Protein AF-A0A7C8NHN0-F1 (afdb_monomer_lite)

Foldseek 3Di:
DFDADPVRAGEQEDDPVCLVVVHDDPVSVVVQVVSCVVPVDHHYHPNDDVVVVVVCCVPVVVVLVVLLPDPPFDADPDSVQSRTDDDPPDDPPPDDDDDDDDDPDPPDDDDDDPDDPPPPDDD

Radius of gyration: 20.29 Å; chains: 1; bounding box: 29×31×59 Å

Organism: Orbilia oligospora (NCBI:txid2813651)

Structure (mmCIF, N/CA/C/O backbone):
data_AF-A0A7C8NHN0-F1
#
_entry.id   AF-A0A7C8NHN0-F1
#
loop_
_atom_site.group_PDB
_atom_site.id
_atom_site.type_symbol
_atom_site.label_atom_id
_atom_site.label_alt_id
_atom_site.label_comp_id
_atom_site.label_asym_id
_atom_site.label_entity_id
_atom_site.label_seq_id
_atom_site.pdbx_PDB_ins_code
_atom_site.Cartn_x
_atom_site.Cartn_y
_atom_site.Cartn_z
_atom_site.occupancy
_atom_site.B_iso_or_equiv
_atom_site.auth_seq_id
_atom_site.auth_comp_id
_atom_site.auth_asym_id
_atom_site.auth_atom_id
_atom_site.pdbx_PDB_model_num
ATOM 1 N N . MET A 1 1 ? -1.780 9.183 21.168 1.00 47.66 1 MET A N 1
ATOM 2 C CA . MET A 1 1 ? -1.411 10.220 20.185 1.00 47.66 1 MET A CA 1
ATOM 3 C C . MET A 1 1 ? -1.102 9.451 18.920 1.00 47.66 1 MET A C 1
ATOM 5 O O . MET A 1 1 ? -0.170 8.661 18.953 1.00 47.66 1 MET A O 1
ATOM 9 N N . GLU A 1 2 ? -1.970 9.536 17.913 1.00 54.25 2 GLU A N 1
ATOM 10 C CA . GLU A 1 2 ? -1.808 8.772 16.666 1.00 54.25 2 GLU A CA 1
ATOM 11 C C . GLU A 1 2 ? -0.578 9.282 15.898 1.00 54.25 2 GLU A C 1
ATOM 13 O O . GLU A 1 2 ? -0.346 10.497 15.894 1.00 54.25 2 GLU A O 1
ATOM 18 N N . PRO A 1 3 ? 0.229 8.402 15.280 1.00 54.38 3 PRO A N 1
ATOM 19 C CA . PRO A 1 3 ? 1.406 8.824 14.535 1.00 54.38 3 PRO A CA 1
ATOM 20 C C . PRO A 1 3 ? 0.986 9.591 13.272 1.00 54.38 3 PRO A C 1
ATOM 22 O O . PRO A 1 3 ? 0.230 9.097 12.439 1.00 54.38 3 PRO A O 1
ATOM 25 N N . THR A 1 4 ? 1.473 10.821 13.126 1.00 53.97 4 THR A N 1
ATOM 26 C CA . THR A 1 4 ? 1.335 11.628 11.907 1.00 53.97 4 THR A CA 1
ATOM 27 C C . THR A 1 4 ? 2.622 11.527 11.100 1.00 53.97 4 THR A C 1
ATOM 29 O O . THR A 1 4 ? 3.701 11.697 11.668 1.00 53.97 4 THR A O 1
ATOM 32 N N . LEU A 1 5 ? 2.529 11.300 9.784 1.00 55.75 5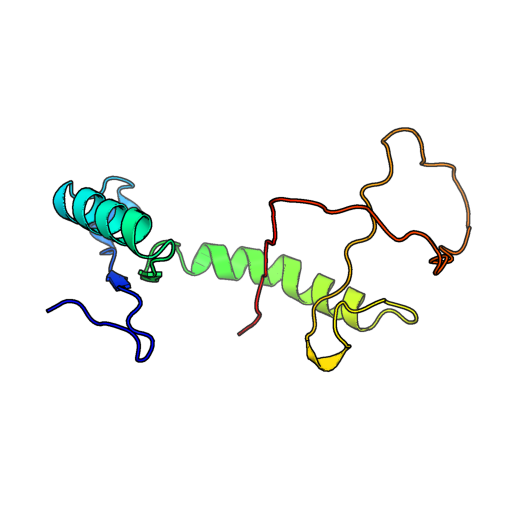 LEU A N 1
ATOM 33 C CA . LEU A 1 5 ? 3.678 11.513 8.894 1.00 55.75 5 LEU A CA 1
ATOM 34 C C . LEU A 1 5 ? 4.138 12.978 9.004 1.00 55.75 5 LEU A C 1
ATOM 36 O O . LEU A 1 5 ? 3.338 13.845 9.363 1.00 55.75 5 LEU A O 1
ATOM 40 N N . GLU A 1 6 ? 5.390 13.281 8.643 1.00 57.81 6 GLU A N 1
ATOM 41 C CA . GLU A 1 6 ? 5.937 14.657 8.645 1.00 57.81 6 GLU A CA 1
ATOM 42 C C . GLU A 1 6 ? 5.080 15.661 7.835 1.00 57.81 6 GLU A C 1
ATOM 44 O O . GLU A 1 6 ? 5.189 16.871 8.004 1.00 57.81 6 GLU A O 1
ATOM 49 N N . THR A 1 7 ? 4.169 15.152 6.999 1.00 62.28 7 THR A N 1
ATOM 50 C CA . THR A 1 7 ? 3.197 15.879 6.174 1.00 62.28 7 THR A CA 1
ATOM 51 C C . THR A 1 7 ? 1.864 16.205 6.868 1.00 62.28 7 THR A C 1
ATOM 53 O O . THR A 1 7 ? 0.994 16.812 6.246 1.00 62.28 7 THR A O 1
ATOM 56 N N . GLY A 1 8 ? 1.658 15.807 8.130 1.00 80.62 8 GLY A N 1
ATOM 57 C CA . GLY A 1 8 ? 0.407 16.041 8.868 1.00 80.62 8 GLY A CA 1
ATOM 58 C C . GLY A 1 8 ? -0.773 15.159 8.434 1.00 80.62 8 GLY A C 1
ATOM 59 O O . GLY A 1 8 ? -1.900 15.378 8.878 1.00 80.62 8 GLY A O 1
ATOM 60 N N . ILE A 1 9 ? -0.536 14.156 7.581 1.00 87.69 9 ILE A N 1
ATOM 61 C CA . ILE A 1 9 ? -1.559 13.187 7.169 1.00 87.69 9 ILE A CA 1
ATOM 62 C C . ILE A 1 9 ? -1.738 12.145 8.287 1.00 87.69 9 ILE A C 1
ATOM 64 O O . ILE A 1 9 ? -0.745 11.554 8.727 1.00 87.69 9 ILE A O 1
ATOM 68 N N . PRO A 1 10 ? -2.976 11.898 8.754 1.00 90.75 10 PRO A N 1
ATOM 69 C CA . PRO A 1 10 ? -3.229 10.945 9.826 1.00 90.75 10 PRO A CA 1
ATOM 70 C C . PRO A 1 10 ? -3.086 9.501 9.334 1.00 90.75 10 PRO A C 1
ATOM 72 O O . PRO A 1 10 ? -3.591 9.138 8.264 1.00 90.75 10 PRO A O 1
ATOM 75 N N . ILE A 1 11 ? -2.423 8.682 10.152 1.00 93.38 11 ILE A N 1
ATOM 76 C CA . ILE A 1 11 ? -2.261 7.243 9.947 1.00 93.38 11 ILE A CA 1
ATOM 77 C C . ILE A 1 11 ? -3.188 6.503 10.912 1.00 93.38 11 ILE A C 1
ATOM 79 O O . ILE A 1 11 ? -3.212 6.800 12.104 1.00 93.38 11 ILE A O 1
ATOM 83 N N . PHE A 1 12 ? -3.929 5.523 10.402 1.00 93.94 12 PHE A N 1
ATOM 84 C CA . PHE A 1 12 ? -4.755 4.615 11.194 1.00 93.94 12 PHE A CA 1
ATOM 85 C C . PHE A 1 12 ? -4.221 3.195 11.049 1.00 93.94 12 PHE A C 1
ATOM 87 O O . PHE A 1 12 ? -4.254 2.631 9.955 1.00 93.94 12 PHE A O 1
ATOM 94 N N . SER A 1 13 ? -3.753 2.613 12.152 1.00 94.81 13 SER A N 1
ATOM 95 C CA . SER A 1 13 ? -3.224 1.249 12.160 1.00 94.81 13 SER A CA 1
ATOM 96 C C . SER A 1 13 ? -4.329 0.219 12.371 1.00 94.81 13 SER A C 1
ATOM 98 O O . SER A 1 13 ? -5.072 0.257 13.358 1.00 94.81 13 SER A O 1
ATOM 100 N N . ILE A 1 14 ? -4.457 -0.718 11.434 1.00 95.50 14 ILE A N 1
ATOM 101 C CA . ILE A 1 14 ? -5.414 -1.818 11.515 1.00 95.50 14 ILE A CA 1
ATOM 102 C C . ILE A 1 14 ? -4.714 -3.023 12.145 1.00 95.50 14 ILE A C 1
ATOM 104 O O . ILE A 1 14 ? -3.799 -3.612 11.576 1.00 95.50 14 ILE A O 1
ATOM 108 N N . SER A 1 15 ? -5.174 -3.450 13.322 1.00 95.00 15 SER A N 1
ATOM 109 C CA . SER A 1 15 ? -4.620 -4.665 13.929 1.00 95.00 15 SER A CA 1
ATOM 110 C C . SER A 1 15 ? -4.942 -5.912 13.099 1.00 95.00 15 SER A C 1
ATOM 112 O O . SER A 1 15 ? -6.023 -6.027 12.514 1.00 95.00 15 SER A O 1
ATOM 114 N N . GLU A 1 16 ? -4.045 -6.899 13.139 1.00 95.69 16 GLU A N 1
ATOM 115 C CA . GLU A 1 16 ? -4.217 -8.211 12.497 1.00 95.69 16 GLU A CA 1
ATOM 116 C C . GLU A 1 16 ? -5.568 -8.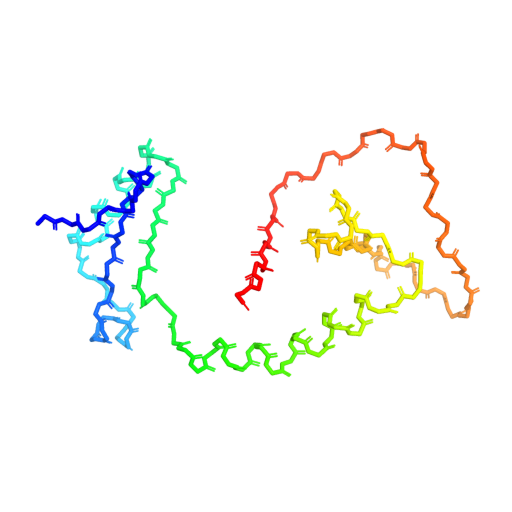865 12.805 1.00 95.69 16 GLU A C 1
ATOM 118 O O . GLU A 1 16 ? -6.200 -9.457 11.929 1.00 95.69 16 GLU A O 1
ATOM 123 N N . LYS A 1 17 ? -6.041 -8.719 14.049 1.00 95.81 17 LYS A N 1
ATOM 124 C CA . LYS A 1 17 ? -7.339 -9.235 14.490 1.00 95.81 17 LYS A CA 1
ATOM 125 C C . LYS A 1 17 ? -8.478 -8.686 13.628 1.00 95.81 17 LYS A C 1
ATOM 127 O O . LYS A 1 17 ? -9.340 -9.451 13.208 1.00 95.81 17 LYS A O 1
ATOM 132 N N . TYR A 1 18 ? -8.493 -7.376 13.385 1.00 95.31 18 TYR A N 1
ATOM 133 C CA . TYR A 1 18 ? -9.554 -6.720 12.616 1.00 95.31 18 TYR A CA 1
ATOM 134 C C . TYR A 1 18 ? -9.375 -6.922 11.113 1.00 95.31 18 TYR A C 1
ATOM 136 O O . TYR A 1 18 ? -10.361 -7.170 10.423 1.00 95.31 18 TYR A O 1
ATOM 144 N N . ARG A 1 19 ? -8.128 -6.913 10.621 1.00 95.19 19 ARG A N 1
ATOM 145 C CA . ARG A 1 19 ? -7.803 -7.206 9.216 1.00 95.19 19 ARG A CA 1
ATOM 146 C C . ARG A 1 19 ? -8.317 -8.582 8.795 1.00 95.19 19 ARG A C 1
ATOM 148 O O . ARG A 1 19 ? -9.039 -8.688 7.811 1.00 95.19 19 ARG A O 1
ATOM 155 N N . LYS A 1 20 ? -8.002 -9.623 9.575 1.00 95.00 20 LYS A N 1
ATOM 156 C CA . LYS A 1 20 ? -8.421 -11.007 9.288 1.00 95.00 20 LYS A CA 1
ATOM 157 C C . LYS A 1 20 ? -9.920 -11.229 9.471 1.00 95.00 20 LYS A C 1
ATOM 159 O O . LYS A 1 20 ? -10.503 -12.033 8.755 1.00 95.00 20 LYS A O 1
ATOM 164 N N . ALA A 1 21 ? -10.542 -10.534 10.423 1.00 94.88 21 ALA A N 1
ATOM 165 C CA . ALA A 1 21 ? -11.979 -10.643 10.658 1.00 94.88 21 ALA A CA 1
ATOM 166 C C . ALA A 1 21 ? -12.824 -9.886 9.618 1.00 94.88 21 ALA A C 1
ATOM 168 O O . ALA A 1 21 ? -14.001 -10.199 9.465 1.00 94.88 21 ALA A O 1
ATOM 169 N N . GLY A 1 22 ? -12.265 -8.864 8.955 1.00 92.50 22 GLY A N 1
ATOM 170 C CA . GLY A 1 22 ? -13.011 -7.967 8.063 1.00 92.50 22 GLY A CA 1
ATOM 171 C C . GLY A 1 22 ? -14.041 -7.085 8.784 1.00 92.50 22 GLY A C 1
ATOM 172 O O . GLY A 1 22 ? -14.898 -6.482 8.143 1.00 92.50 22 GLY A O 1
ATOM 173 N N . ILE A 1 23 ? -13.982 -7.019 10.118 1.00 94.00 23 ILE A N 1
ATOM 174 C CA . ILE A 1 23 ? -14.886 -6.236 10.966 1.00 94.00 23 ILE A CA 1
ATOM 175 C C . ILE A 1 23 ? -14.038 -5.261 11.774 1.00 94.00 23 ILE A C 1
ATOM 177 O O . ILE A 1 23 ? -13.148 -5.671 12.522 1.00 94.00 23 ILE A O 1
ATOM 181 N N . TYR A 1 24 ? -14.338 -3.971 11.642 1.00 94.75 24 TYR A N 1
ATOM 182 C CA . TYR A 1 24 ? -13.539 -2.893 12.217 1.00 94.75 24 TYR A CA 1
ATOM 183 C C . TYR A 1 24 ? -14.260 -2.210 13.387 1.00 94.75 24 TYR A C 1
ATOM 185 O O . TYR A 1 24 ? -15.486 -2.066 13.349 1.00 94.75 24 TYR A O 1
ATOM 193 N N . PRO A 1 25 ? -13.529 -1.750 14.421 1.00 95.25 25 PRO A N 1
ATOM 194 C CA . PRO A 1 25 ? -14.112 -0.979 15.512 1.00 95.25 25 PRO A CA 1
ATOM 195 C C . PRO A 1 25 ? -14.776 0.303 15.011 1.00 95.25 25 PRO A C 1
ATOM 197 O O . PRO A 1 25 ? -14.219 1.019 14.178 1.00 95.25 25 PRO A O 1
ATOM 200 N N . GLN A 1 26 ? -15.930 0.637 15.587 1.00 96.69 26 GLN A N 1
ATOM 201 C CA . GLN A 1 26 ? -16.673 1.844 15.226 1.00 96.69 26 GLN A CA 1
ATOM 202 C C . GLN A 1 26 ? -15.856 3.125 15.450 1.00 96.69 26 GLN A C 1
ATOM 204 O O . GLN A 1 26 ? -15.952 4.052 14.655 1.00 96.69 26 GLN A O 1
ATOM 209 N N . GLU A 1 27 ? -15.025 3.167 16.494 1.00 94.62 27 GLU A N 1
ATOM 210 C CA . GLU A 1 27 ? -14.149 4.306 16.788 1.00 94.62 27 GLU A CA 1
ATOM 211 C C . GLU A 1 27 ? -13.121 4.551 15.673 1.00 94.62 27 GLU A C 1
ATOM 213 O O . GLU A 1 27 ? -12.963 5.683 15.212 1.00 94.62 27 GLU A O 1
ATOM 218 N N . LEU A 1 28 ? -12.484 3.485 15.176 1.00 94.44 28 LEU A N 1
ATOM 219 C CA . LEU A 1 28 ? -11.517 3.558 14.079 1.00 94.44 28 LEU A CA 1
ATOM 220 C C . LEU A 1 28 ? -12.190 4.038 12.787 1.00 94.44 28 LEU A C 1
ATOM 222 O O . LEU A 1 28 ? -11.663 4.916 12.102 1.00 94.44 28 LEU A O 1
ATOM 226 N N . LEU A 1 29 ? -13.385 3.524 12.478 1.00 95.88 29 LEU A N 1
ATOM 227 C CA . LEU A 1 29 ? -14.168 3.955 11.314 1.00 95.88 29 LEU A CA 1
ATOM 228 C C . LEU A 1 29 ? -14.602 5.422 11.427 1.00 95.88 29 LEU A C 1
ATOM 230 O O . LEU A 1 29 ? -14.396 6.204 10.503 1.00 95.88 29 LEU A O 1
ATOM 234 N N . ALA A 1 30 ? -15.163 5.825 12.566 1.00 96.94 30 ALA A N 1
ATOM 235 C CA . ALA A 1 30 ? -15.628 7.193 12.773 1.00 96.94 30 ALA A CA 1
ATOM 236 C C . ALA A 1 30 ? -14.472 8.203 12.698 1.00 96.94 30 ALA A C 1
ATOM 238 O O . ALA A 1 30 ? -14.603 9.250 12.059 1.00 96.94 30 ALA A O 1
ATOM 239 N N . SER A 1 31 ? -13.328 7.882 13.311 1.00 95.00 31 SER A N 1
ATOM 240 C CA . SER A 1 31 ? -12.154 8.755 13.299 1.00 95.00 31 SER A CA 1
ATOM 241 C C . SER A 1 31 ? -11.522 8.853 11.908 1.00 95.00 31 SER A C 1
ATOM 243 O O . SER A 1 31 ? -11.237 9.962 11.449 1.00 95.00 31 SER A O 1
ATOM 245 N N . SER A 1 32 ? -11.365 7.729 11.202 1.00 95.31 32 SER A N 1
ATOM 246 C CA . SER A 1 32 ? -10.800 7.713 9.844 1.00 95.31 32 SER A CA 1
ATOM 247 C C . SER A 1 32 ? -11.676 8.460 8.842 1.00 95.31 32 SER A C 1
ATOM 249 O O . SER A 1 32 ? -11.161 9.292 8.097 1.00 95.31 32 SER A O 1
ATOM 251 N N . ILE A 1 33 ? -12.998 8.271 8.882 1.00 96.38 33 ILE A N 1
ATOM 252 C CA . ILE A 1 33 ? -13.942 8.999 8.018 1.00 96.38 33 ILE A CA 1
ATOM 253 C C . ILE A 1 33 ? -13.932 10.497 8.330 1.00 96.38 33 ILE A C 1
ATOM 255 O O . ILE A 1 33 ? -13.915 11.312 7.408 1.00 96.38 33 ILE A O 1
ATOM 259 N N . LYS A 1 34 ? -13.906 10.881 9.614 1.00 95.69 34 LYS A N 1
ATOM 260 C CA . LYS A 1 34 ? -13.822 12.292 10.017 1.00 95.69 34 LYS A CA 1
ATOM 261 C C . LYS A 1 34 ? -12.584 12.964 9.425 1.00 95.69 34 LYS A C 1
ATOM 263 O O . LYS A 1 34 ? -12.687 14.071 8.901 1.00 95.69 34 LYS A O 1
ATOM 268 N N . HIS A 1 35 ? -11.431 12.306 9.514 1.00 94.44 35 HIS A N 1
ATOM 269 C CA . HIS A 1 35 ? -10.197 12.843 8.954 1.00 94.44 35 HIS A CA 1
ATOM 270 C C . HIS A 1 35 ? -10.243 12.864 7.431 1.00 94.44 35 HIS A C 1
ATOM 272 O O . HIS A 1 35 ? -9.974 13.909 6.854 1.00 94.44 35 HIS A O 1
ATOM 278 N N . LEU A 1 36 ? -10.695 11.784 6.791 1.00 94.94 36 LEU A N 1
ATOM 279 C CA . LEU A 1 36 ? -10.847 11.719 5.338 1.00 94.94 36 LEU A CA 1
ATOM 280 C C . LEU A 1 36 ? -11.742 12.842 4.799 1.00 94.94 36 LEU A C 1
ATOM 282 O O . LEU A 1 36 ? -11.413 13.451 3.788 1.00 94.94 36 LEU A O 1
ATOM 286 N N . HIS A 1 37 ? -12.834 13.164 5.493 1.00 95.00 37 HIS A N 1
ATOM 287 C CA . HIS A 1 37 ? -13.711 14.274 5.125 1.00 95.00 37 HIS A CA 1
ATOM 288 C C . HIS A 1 37 ? -13.022 15.645 5.243 1.00 95.00 37 HIS A C 1
ATOM 290 O O . HIS A 1 37 ? -13.311 16.545 4.460 1.00 95.00 37 HIS A O 1
ATOM 296 N N . ALA A 1 38 ? -12.132 15.827 6.221 1.00 91.31 38 ALA A N 1
ATOM 297 C CA . ALA A 1 38 ? -11.464 17.103 6.469 1.00 91.31 38 ALA A CA 1
ATOM 298 C C . ALA A 1 38 ? -10.224 17.323 5.584 1.00 91.31 38 ALA A C 1
ATOM 300 O O . ALA A 1 38 ? -10.022 18.429 5.088 1.00 91.31 38 ALA A O 1
ATOM 301 N N . SER A 1 39 ? -9.391 16.295 5.404 1.00 87.81 39 SER A N 1
ATOM 302 C CA . SER A 1 39 ? -8.113 16.380 4.681 1.00 87.81 39 SER A CA 1
ATOM 303 C C . SER A 1 39 ? -8.185 15.865 3.245 1.00 87.81 39 SER A C 1
ATOM 305 O O . SER A 1 39 ? -7.263 16.102 2.469 1.00 87.81 39 SER A O 1
ATOM 307 N N . GLY A 1 40 ? -9.230 15.113 2.887 1.00 92.00 40 GLY A N 1
ATOM 308 C CA . GLY A 1 40 ? -9.332 14.414 1.604 1.00 92.00 40 GLY A CA 1
ATOM 309 C C . GLY A 1 40 ? -8.416 13.191 1.476 1.00 92.00 40 GLY A C 1
ATOM 310 O O . GLY A 1 40 ? -8.510 12.469 0.487 1.00 92.00 40 GLY A O 1
ATOM 311 N N . VAL A 1 41 ? -7.550 12.928 2.463 1.00 93.50 41 VAL A N 1
ATOM 312 C CA . VAL A 1 41 ? -6.591 11.816 2.446 1.00 93.50 41 VAL A CA 1
ATOM 313 C C . VAL A 1 41 ? -6.268 11.317 3.852 1.00 93.50 41 VAL A C 1
ATOM 315 O O . VAL A 1 41 ? -6.082 12.098 4.786 1.00 93.50 41 VAL A O 1
ATOM 318 N N . ILE A 1 42 ? -6.171 9.998 3.986 1.00 94.56 42 ILE A N 1
ATOM 319 C CA . ILE A 1 42 ? -5.710 9.298 5.188 1.00 94.56 42 ILE A CA 1
ATOM 320 C C . ILE A 1 42 ? -4.782 8.156 4.774 1.00 94.56 42 ILE A C 1
ATOM 322 O O . ILE A 1 42 ? -4.838 7.699 3.630 1.00 94.56 42 ILE A O 1
ATOM 326 N N . VAL A 1 43 ? -3.979 7.658 5.711 1.00 94.06 43 VAL A N 1
ATOM 327 C CA . VAL A 1 43 ? -3.203 6.427 5.526 1.00 94.06 43 VAL A CA 1
ATOM 328 C C . VAL A 1 43 ? -3.815 5.325 6.382 1.00 94.06 43 VAL A C 1
ATOM 330 O O . VAL A 1 43 ? -4.026 5.512 7.578 1.00 94.06 43 VAL A O 1
ATOM 333 N N . LEU A 1 44 ? -4.100 4.175 5.772 1.00 94.88 44 LEU A N 1
ATOM 334 C CA . LEU A 1 44 ? -4.474 2.959 6.490 1.00 94.88 44 LEU A CA 1
ATOM 335 C C . LEU A 1 44 ? -3.270 2.021 6.511 1.00 94.88 44 LEU A C 1
ATOM 337 O O . LEU A 1 44 ? -2.889 1.464 5.481 1.00 94.88 44 LEU A O 1
ATOM 341 N N . GLU A 1 45 ? -2.668 1.855 7.679 1.00 94.69 45 GLU A N 1
ATOM 342 C CA . GLU A 1 45 ? -1.577 0.908 7.871 1.00 94.69 45 GLU A CA 1
ATOM 343 C C . GLU A 1 45 ? -2.154 -0.494 8.102 1.00 94.69 45 GLU A C 1
ATOM 345 O O . GLU A 1 45 ? -3.149 -0.664 8.811 1.00 94.69 45 GLU A O 1
ATOM 350 N N . ASN A 1 46 ? -1.524 -1.500 7.487 1.00 95.00 46 ASN A N 1
ATOM 351 C CA . ASN A 1 46 ? -1.934 -2.904 7.562 1.00 95.00 46 ASN A CA 1
ATOM 352 C C . ASN A 1 46 ? -3.379 -3.161 7.074 1.00 95.00 46 ASN A C 1
ATOM 354 O O . ASN A 1 46 ? -4.128 -3.960 7.633 1.00 95.00 46 ASN A O 1
ATOM 358 N N . ALA A 1 47 ? -3.801 -2.462 6.018 1.00 94.00 47 ALA A N 1
ATOM 359 C CA . ALA A 1 47 ? -5.123 -2.663 5.421 1.00 94.00 47 ALA A CA 1
ATOM 360 C C . ALA A 1 47 ? -5.218 -3.926 4.547 1.00 94.00 47 ALA A C 1
ATOM 362 O O . ALA A 1 47 ? -6.304 -4.481 4.386 1.00 94.00 47 ALA A O 1
ATOM 363 N N . ILE A 1 48 ? -4.097 -4.373 3.976 1.00 92.62 48 ILE A N 1
ATOM 364 C CA . ILE A 1 48 ? -4.027 -5.461 2.993 1.00 92.62 48 ILE A CA 1
ATOM 365 C C . ILE A 1 48 ? -3.004 -6.490 3.479 1.00 92.62 48 ILE A C 1
ATOM 367 O O . ILE A 1 48 ? -1.995 -6.121 4.071 1.00 92.62 48 ILE A O 1
ATOM 371 N N . ASP A 1 49 ? -3.276 -7.776 3.240 1.00 93.19 49 ASP A N 1
ATOM 372 C CA . ASP A 1 49 ? -2.282 -8.829 3.457 1.00 93.19 49 ASP A CA 1
ATOM 373 C C . ASP A 1 49 ? -1.088 -8.666 2.511 1.00 93.19 49 ASP A C 1
ATOM 375 O O . ASP A 1 49 ? -1.272 -8.475 1.306 1.00 93.19 49 ASP A O 1
ATOM 379 N N . VAL A 1 50 ? 0.126 -8.793 3.040 1.00 92.38 50 VAL A N 1
ATOM 380 C CA . VAL A 1 50 ? 1.356 -8.728 2.243 1.00 92.38 50 VAL A CA 1
ATOM 381 C C . VAL A 1 50 ? 1.378 -9.838 1.193 1.00 92.38 50 VAL A C 1
ATOM 383 O O . VAL A 1 50 ? 1.778 -9.585 0.061 1.00 92.38 50 VAL A O 1
ATOM 386 N N . GLU A 1 51 ? 0.819 -11.012 1.496 1.00 94.69 51 GLU A N 1
ATOM 387 C CA . GLU A 1 51 ? 0.744 -12.128 0.542 1.00 94.69 51 GLU A CA 1
ATOM 388 C C . GLU A 1 51 ? -0.052 -11.766 -0.727 1.00 94.69 51 GLU A C 1
ATOM 390 O O . GLU A 1 51 ? 0.265 -12.217 -1.830 1.00 94.69 51 GLU A O 1
ATOM 395 N N . HIS A 1 52 ? -1.068 -10.902 -0.612 1.00 94.44 52 HIS A N 1
ATOM 396 C CA . HIS A 1 52 ? -1.805 -10.406 -1.777 1.00 94.44 52 HIS A CA 1
ATOM 397 C C . HIS A 1 52 ? -0.974 -9.426 -2.611 1.00 94.44 52 HIS A C 1
ATOM 399 O O . HIS A 1 52 ? -1.088 -9.417 -3.839 1.00 94.44 52 HIS A O 1
ATOM 405 N N . LEU A 1 53 ? -0.141 -8.605 -1.964 1.00 93.12 53 LEU A N 1
ATOM 406 C CA . LEU A 1 53 ? 0.783 -7.710 -2.663 1.00 93.12 53 LEU A CA 1
ATOM 407 C C . LEU A 1 53 ? 1.857 -8.513 -3.397 1.00 93.12 53 LEU A C 1
ATOM 409 O O . LEU A 1 53 ? 2.148 -8.212 -4.552 1.00 93.12 53 LEU A O 1
ATOM 413 N N . ASP A 1 54 ? 2.375 -9.573 -2.779 1.00 95.06 54 ASP A N 1
ATOM 414 C CA . ASP A 1 54 ? 3.339 -10.479 -3.405 1.00 95.06 54 ASP A CA 1
ATOM 415 C C . ASP A 1 54 ? 2.743 -11.169 -4.635 1.00 95.06 54 ASP A C 1
ATOM 417 O O . ASP A 1 54 ? 3.367 -11.194 -5.699 1.00 95.06 54 ASP A O 1
ATOM 421 N N . ALA A 1 55 ? 1.504 -11.660 -4.530 1.00 95.75 55 ALA A N 1
ATOM 422 C CA . ALA A 1 55 ? 0.796 -12.265 -5.654 1.00 95.75 55 ALA A CA 1
ATOM 423 C C . ALA A 1 55 ? 0.602 -11.278 -6.820 1.00 95.75 55 ALA A C 1
ATOM 425 O O . ALA A 1 55 ? 0.818 -11.635 -7.981 1.00 95.75 55 ALA A O 1
ATOM 426 N N . LEU A 1 56 ? 0.236 -10.025 -6.524 1.00 94.69 56 LEU A N 1
ATOM 427 C CA . LEU A 1 56 ? 0.131 -8.970 -7.535 1.00 94.69 56 LEU A CA 1
ATOM 428 C C . LEU A 1 56 ? 1.494 -8.649 -8.156 1.00 94.69 56 LEU A C 1
ATOM 430 O O . LEU A 1 56 ? 1.608 -8.583 -9.381 1.00 94.69 56 LEU A O 1
ATOM 434 N N . ASN A 1 57 ? 2.534 -8.498 -7.339 1.00 94.19 57 ASN A N 1
ATOM 435 C CA . ASN A 1 57 ? 3.884 -8.178 -7.794 1.00 94.19 57 ASN A CA 1
ATOM 436 C C . ASN A 1 57 ? 4.469 -9.276 -8.686 1.00 94.19 57 ASN A C 1
ATOM 438 O O . ASN 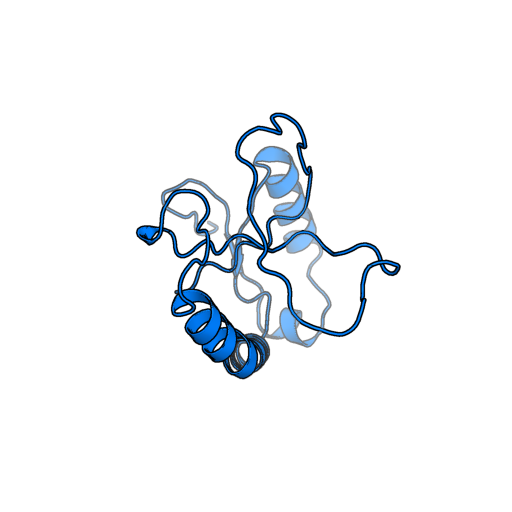A 1 57 ? 5.084 -8.961 -9.706 1.00 94.19 57 ASN A O 1
ATOM 442 N N . ALA A 1 58 ? 4.223 -10.548 -8.365 1.00 95.88 58 ALA A N 1
ATOM 443 C CA . ALA A 1 58 ? 4.677 -11.684 -9.165 1.00 95.88 58 ALA A CA 1
ATOM 444 C C . ALA A 1 58 ? 4.153 -11.644 -10.613 1.00 95.88 58 ALA A C 1
ATOM 446 O O . ALA A 1 58 ? 4.834 -12.104 -11.528 1.00 95.88 58 ALA A O 1
ATOM 447 N N . VAL A 1 59 ? 2.964 -11.071 -10.829 1.00 94.50 59 VAL A N 1
ATOM 448 C CA . VAL A 1 59 ? 2.341 -10.954 -12.156 1.00 94.50 59 VAL A CA 1
ATOM 449 C C . VAL A 1 59 ? 2.658 -9.614 -12.814 1.00 94.50 59 VAL A C 1
ATOM 451 O O . VAL A 1 59 ? 3.042 -9.570 -13.984 1.00 94.50 59 VAL A O 1
ATOM 454 N N . LEU A 1 60 ? 2.483 -8.514 -12.083 1.00 91.50 60 LEU A N 1
ATOM 455 C CA . LEU A 1 60 ? 2.507 -7.168 -12.651 1.00 91.50 60 LEU A CA 1
ATOM 456 C C . LEU A 1 60 ? 3.924 -6.624 -12.824 1.00 91.50 60 LEU A C 1
ATOM 458 O O . LEU A 1 60 ? 4.172 -5.909 -13.793 1.00 91.50 60 LEU A O 1
ATOM 462 N N . ALA A 1 61 ? 4.870 -6.962 -11.942 1.00 91.75 61 ALA A N 1
ATOM 463 C CA . ALA A 1 61 ? 6.223 -6.414 -12.030 1.00 91.75 61 ALA A CA 1
ATOM 464 C C . ALA A 1 61 ? 6.980 -6.870 -13.298 1.00 91.75 61 ALA A C 1
ATOM 466 O O . ALA A 1 61 ? 7.583 -6.015 -13.955 1.00 91.75 61 ALA A O 1
ATOM 467 N N . PRO A 1 62 ? 6.924 -8.153 -13.723 1.00 92.00 62 PRO A N 1
ATOM 468 C CA . PRO A 1 62 ? 7.517 -8.573 -14.993 1.00 92.00 62 PRO A CA 1
ATOM 469 C C . PRO A 1 62 ? 6.893 -7.864 -16.200 1.00 92.00 62 PRO A C 1
ATOM 471 O O . PRO A 1 62 ? 7.622 -7.390 -17.069 1.00 92.00 62 PRO A O 1
ATOM 474 N N . GLN A 1 63 ? 5.562 -7.727 -16.222 1.00 89.06 63 GLN A N 1
ATOM 475 C CA . GLN A 1 63 ? 4.839 -7.049 -17.306 1.00 89.06 63 GLN A CA 1
ATOM 476 C C . GLN A 1 63 ? 5.184 -5.560 -17.373 1.00 89.06 63 GLN A C 1
ATOM 478 O O . GLN A 1 63 ? 5.442 -5.029 -18.450 1.00 89.06 63 GLN A O 1
ATOM 483 N N . ALA A 1 64 ? 5.240 -4.884 -16.223 1.00 87.38 64 ALA A N 1
ATOM 484 C CA . ALA A 1 64 ? 5.649 -3.487 -16.143 1.00 87.38 64 ALA A CA 1
ATOM 485 C C . ALA A 1 64 ? 7.079 -3.299 -16.671 1.00 87.38 64 ALA A C 1
ATOM 487 O O . ALA A 1 64 ? 7.334 -2.368 -17.433 1.00 87.38 64 ALA A O 1
ATOM 488 N N . LYS A 1 65 ? 7.995 -4.219 -16.339 1.00 88.56 65 LYS A N 1
ATOM 489 C CA . LYS A 1 65 ? 9.375 -4.205 -16.841 1.00 88.56 65 LYS A CA 1
ATOM 490 C C . LYS A 1 65 ? 9.445 -4.432 -18.353 1.00 88.56 65 LYS A C 1
ATOM 492 O O . LYS A 1 65 ? 10.217 -3.761 -19.031 1.00 88.56 65 LYS A O 1
ATOM 497 N N . GLU A 1 66 ? 8.664 -5.361 -18.892 1.00 89.62 66 GLU A N 1
ATOM 498 C CA . GLU A 1 66 ? 8.578 -5.592 -20.339 1.00 89.62 66 GLU A CA 1
ATOM 499 C C . GLU A 1 66 ? 8.038 -4.352 -21.070 1.00 89.62 66 GLU A C 1
ATOM 501 O O . GLU A 1 66 ? 8.646 -3.869 -22.030 1.00 89.62 66 GLU A O 1
ATOM 506 N N . LEU A 1 67 ? 6.951 -3.771 -20.558 1.00 85.06 67 LEU A N 1
ATOM 507 C CA . LEU A 1 67 ? 6.340 -2.558 -21.102 1.00 85.06 67 LEU A CA 1
ATOM 508 C C . LEU A 1 67 ? 7.286 -1.355 -21.046 1.00 85.06 67 LEU A C 1
ATOM 510 O O . LEU A 1 67 ? 7.350 -0.593 -22.010 1.00 85.06 67 LEU A O 1
ATOM 514 N N . ALA A 1 68 ? 8.035 -1.195 -19.953 1.00 85.62 68 ALA A N 1
ATOM 515 C CA . ALA A 1 68 ? 9.005 -0.113 -19.793 1.00 85.62 68 ALA A CA 1
ATOM 516 C C . ALA A 1 68 ? 10.156 -0.209 -20.807 1.00 85.62 68 ALA A C 1
ATOM 518 O O . ALA A 1 68 ? 10.642 0.812 -21.286 1.00 85.62 68 ALA A O 1
ATOM 519 N N . ASN A 1 69 ? 10.572 -1.431 -21.152 1.00 87.44 69 ASN A N 1
ATOM 520 C CA . ASN A 1 69 ? 11.660 -1.682 -22.100 1.00 87.44 69 ASN A CA 1
ATOM 521 C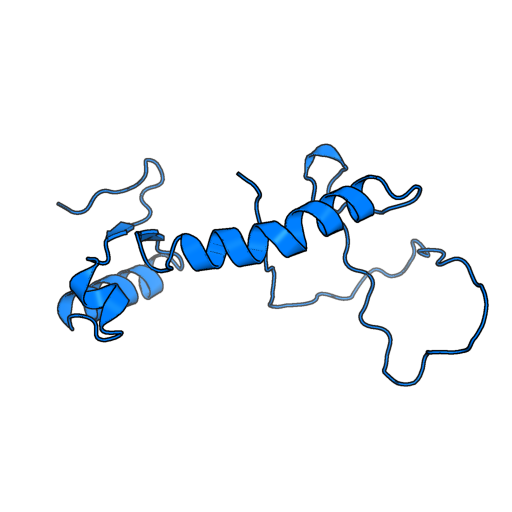 C . ASN A 1 69 ? 11.203 -1.698 -23.568 1.00 87.44 69 ASN A C 1
ATOM 523 O O . ASN A 1 69 ? 12.037 -1.828 -24.464 1.00 87.44 69 ASN A O 1
ATOM 527 N N . THR A 1 70 ? 9.899 -1.590 -23.835 1.00 85.00 70 THR A N 1
ATOM 528 C CA . THR A 1 70 ? 9.367 -1.611 -25.201 1.00 85.00 70 THR A CA 1
ATOM 529 C C . THR A 1 70 ? 9.749 -0.318 -25.939 1.00 85.00 70 THR A C 1
ATOM 531 O O . THR A 1 70 ? 9.375 0.771 -25.490 1.00 85.00 70 THR A O 1
ATOM 534 N N . PRO A 1 71 ? 10.462 -0.388 -27.082 1.00 85.88 71 PRO A N 1
ATOM 535 C CA . PRO A 1 71 ? 10.829 0.800 -27.849 1.00 85.88 71 PRO A CA 1
ATOM 536 C C . PRO A 1 71 ? 9.600 1.600 -28.294 1.00 85.88 71 PRO A C 1
ATOM 538 O O . PRO A 1 71 ? 8.585 1.032 -28.687 1.00 85.88 71 PRO A O 1
ATOM 541 N N . GLY A 1 72 ? 9.693 2.931 -28.245 1.00 82.12 72 GLY A N 1
ATOM 542 C CA . GLY A 1 72 ? 8.591 3.818 -28.637 1.00 82.12 72 GLY A CA 1
ATOM 543 C C . GLY A 1 72 ? 7.476 3.951 -27.594 1.00 82.12 72 GLY A C 1
ATOM 544 O O . GLY A 1 72 ? 6.446 4.562 -27.881 1.00 82.12 72 GLY A O 1
ATOM 545 N N . ARG A 1 73 ? 7.655 3.415 -26.376 1.00 82.38 73 ARG A N 1
ATOM 546 C CA . ARG A 1 73 ? 6.687 3.609 -25.294 1.00 82.38 73 ARG A CA 1
ATOM 547 C C . ARG A 1 73 ? 6.666 5.063 -24.819 1.00 82.38 73 ARG A C 1
ATOM 549 O O . ARG A 1 73 ? 7.696 5.636 -24.481 1.00 82.38 73 ARG A O 1
ATOM 556 N N . HIS A 1 74 ? 5.468 5.642 -24.753 1.00 83.06 74 HIS A N 1
ATOM 557 C CA . HIS A 1 74 ? 5.259 6.966 -24.174 1.00 83.06 74 HIS A CA 1
ATOM 558 C C . HIS A 1 74 ? 5.167 6.878 -22.647 1.00 83.06 74 HIS A C 1
ATOM 560 O O . HIS A 1 74 ? 4.355 6.117 -22.112 1.00 83.06 74 HIS A O 1
ATOM 566 N N . PHE A 1 75 ? 5.949 7.704 -21.957 1.00 85.62 75 PHE A N 1
ATOM 567 C CA . PHE A 1 75 ? 5.869 7.902 -20.513 1.00 85.62 75 PHE A CA 1
ATOM 568 C C . PHE A 1 75 ? 5.224 9.256 -20.228 1.00 85.62 75 PHE A C 1
ATOM 570 O O . PHE A 1 75 ? 5.619 10.280 -20.787 1.00 85.62 75 PHE A O 1
ATOM 577 N N . ASN A 1 76 ? 4.212 9.263 -19.370 1.00 83.69 76 ASN A N 1
ATOM 578 C CA . ASN A 1 76 ? 3.599 10.487 -18.886 1.00 83.69 76 ASN A CA 1
ATOM 579 C C . ASN A 1 76 ? 4.614 11.221 -18.008 1.00 83.69 76 ASN A C 1
ATOM 581 O O . ASN A 1 76 ? 5.105 10.651 -17.045 1.00 83.69 76 ASN A O 1
ATOM 585 N N . PHE A 1 77 ? 4.890 12.488 -18.319 1.00 84.44 77 PHE A N 1
ATOM 586 C CA . PHE A 1 77 ? 5.804 13.340 -17.546 1.00 84.44 77 PHE A CA 1
ATOM 587 C C . PHE A 1 77 ? 7.279 12.900 -17.539 1.00 84.44 77 PHE A C 1
ATOM 589 O O . PHE A 1 77 ? 8.008 13.314 -16.651 1.00 84.44 77 PHE A O 1
ATOM 596 N N . GLY A 1 78 ? 7.725 12.119 -18.530 1.00 82.25 78 GLY A N 1
ATOM 597 C CA . GLY A 1 78 ? 9.130 11.712 -18.667 1.00 82.25 78 GLY A CA 1
ATOM 598 C C . GLY A 1 78 ? 9.403 10.277 -18.209 1.00 82.25 78 GLY A C 1
ATOM 599 O O . GLY A 1 78 ? 8.644 9.693 -17.434 1.00 82.25 78 GLY A O 1
ATOM 600 N N . VAL A 1 79 ? 10.477 9.681 -18.737 1.00 82.00 79 VAL A N 1
ATOM 601 C CA . VAL A 1 79 ? 10.847 8.267 -18.512 1.00 82.00 79 VAL A CA 1
ATOM 602 C C . VAL A 1 79 ? 11.242 8.016 -17.055 1.00 82.00 79 VAL A C 1
ATOM 604 O O . VAL A 1 79 ? 10.957 6.955 -16.506 1.00 82.00 79 VAL A O 1
ATOM 607 N N . GLU A 1 80 ? 11.839 9.014 -16.409 1.00 84.06 80 GLU A N 1
ATOM 608 C CA . GLU A 1 80 ? 12.260 9.004 -15.009 1.00 84.06 80 GLU A CA 1
ATOM 609 C C . GLU A 1 80 ? 11.106 8.781 -14.026 1.00 84.06 80 GLU A C 1
ATOM 611 O O . GLU A 1 80 ? 11.329 8.317 -12.912 1.00 84.06 80 GLU A O 1
ATOM 616 N N . THR A 1 81 ? 9.871 9.082 -14.436 1.00 81.56 81 THR A N 1
ATOM 617 C CA . THR A 1 81 ? 8.687 8.894 -13.588 1.00 81.56 81 THR A CA 1
ATOM 618 C C . THR A 1 81 ? 8.188 7.453 -13.573 1.00 81.56 81 THR A C 1
ATOM 620 O O . THR A 1 81 ? 7.369 7.104 -12.726 1.00 81.56 81 THR A O 1
ATOM 623 N N . GLY A 1 82 ? 8.603 6.627 -14.544 1.00 82.94 82 GLY A N 1
ATOM 624 C CA . GLY A 1 82 ? 8.080 5.271 -14.729 1.00 82.94 82 GLY A CA 1
ATOM 625 C C . GLY A 1 82 ? 6.579 5.205 -15.057 1.00 82.94 82 GLY A C 1
ATOM 626 O O . GLY A 1 82 ? 6.021 4.112 -15.148 1.00 82.94 82 GLY A O 1
ATOM 627 N N . ASN A 1 83 ? 5.906 6.345 -15.259 1.00 84.38 83 ASN A N 1
ATOM 628 C CA . ASN A 1 83 ? 4.468 6.413 -15.504 1.00 84.38 83 ASN A CA 1
ATOM 629 C C . ASN A 1 83 ? 4.162 6.096 -16.973 1.00 84.38 83 ASN A C 1
ATOM 631 O O . ASN A 1 83 ? 4.015 6.982 -17.816 1.00 84.38 83 ASN A O 1
ATOM 635 N N . ILE A 1 84 ? 4.104 4.807 -17.295 1.00 86.06 84 ILE A N 1
ATOM 636 C CA . ILE A 1 84 ? 3.833 4.325 -18.649 1.00 86.06 84 ILE A CA 1
ATOM 637 C C . ILE A 1 84 ? 2.417 4.738 -19.071 1.00 86.06 84 ILE A C 1
ATOM 639 O O . ILE A 1 84 ? 1.431 4.347 -18.446 1.00 86.06 84 ILE A O 1
ATOM 643 N N . ASN A 1 85 ? 2.300 5.476 -20.179 1.00 79.75 85 ASN A N 1
ATOM 644 C CA . ASN A 1 85 ? 1.004 5.894 -20.704 1.00 79.75 85 ASN A CA 1
ATOM 645 C C . ASN A 1 85 ? 0.173 4.663 -21.056 1.00 79.75 85 ASN A C 1
ATOM 647 O O . ASN A 1 85 ? 0.636 3.813 -21.815 1.00 79.75 85 ASN A O 1
ATOM 651 N N . GLN A 1 86 ? -1.028 4.534 -20.504 1.00 70.38 86 GLN A N 1
ATOM 652 C CA . GLN A 1 86 ? -1.924 3.450 -20.875 1.00 70.38 86 GLN A CA 1
ATOM 653 C C . GLN A 1 86 ? -2.502 3.758 -22.253 1.00 70.38 86 GLN A C 1
ATOM 655 O O . GLN A 1 86 ? -3.002 4.853 -22.499 1.00 70.38 86 GLN A O 1
ATOM 660 N N . ALA A 1 87 ? -2.418 2.793 -23.172 1.00 64.44 87 ALA A N 1
ATOM 661 C CA . ALA A 1 87 ? -3.107 2.937 -24.443 1.00 64.44 87 ALA A CA 1
ATOM 662 C C . ALA A 1 87 ? -4.608 3.124 -24.154 1.00 64.44 87 ALA A C 1
ATOM 664 O O . ALA A 1 87 ? -5.120 2.481 -23.229 1.00 64.44 87 ALA A O 1
ATOM 665 N N . PRO A 1 88 ? -5.316 3.986 -24.906 1.00 60.00 88 PRO A N 1
ATOM 666 C CA . PRO A 1 88 ? -6.755 4.101 -24.758 1.00 60.00 88 PRO A CA 1
ATOM 667 C C . P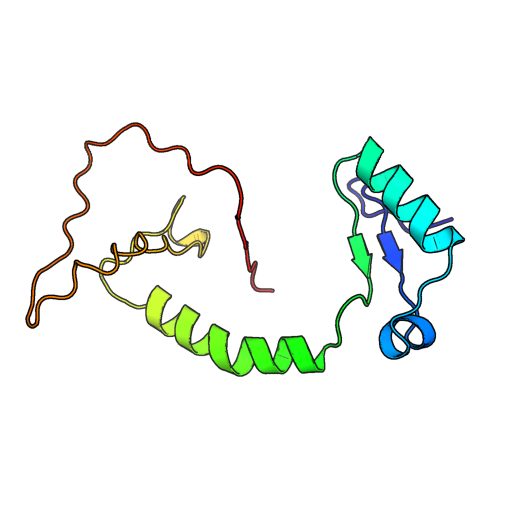RO A 1 88 ? -7.374 2.708 -24.859 1.00 60.00 88 PRO A C 1
ATOM 669 O O . PRO A 1 88 ? -6.957 1.905 -25.698 1.00 60.00 88 PRO A O 1
ATOM 672 N N . LEU A 1 89 ? -8.371 2.415 -24.020 1.00 50.69 89 LEU A N 1
ATOM 673 C CA . LEU A 1 89 ? -9.177 1.216 -24.210 1.00 50.69 89 LEU A CA 1
ATOM 674 C C . LEU A 1 89 ? -9.780 1.301 -25.617 1.00 50.69 89 LEU A C 1
ATOM 676 O O . LEU A 1 89 ? -10.645 2.141 -25.871 1.00 50.69 89 LEU A O 1
ATOM 680 N N . GLY A 1 90 ? -9.295 0.469 -26.542 1.00 48.06 90 GLY A N 1
ATOM 681 C CA . GLY A 1 90 ? -9.897 0.345 -27.863 1.00 48.06 90 GLY A CA 1
ATOM 682 C C . GLY A 1 90 ? -11.382 0.042 -27.685 1.00 48.06 90 GLY A C 1
ATOM 683 O O . GLY A 1 90 ? -11.755 -0.783 -26.841 1.00 48.06 90 GLY A O 1
ATOM 684 N N . ARG A 1 91 ? -12.259 0.725 -28.429 1.00 43.19 91 ARG A N 1
ATOM 685 C CA . ARG A 1 91 ? -13.677 0.354 -28.418 1.00 43.19 91 ARG A CA 1
ATOM 686 C C . ARG A 1 91 ? -13.766 -1.110 -28.846 1.00 43.19 91 ARG A C 1
ATOM 688 O O . ARG A 1 91 ? -13.038 -1.543 -29.732 1.00 43.19 91 ARG A O 1
ATOM 695 N N . ARG A 1 92 ? -14.668 -1.879 -28.224 1.00 44.53 92 ARG A N 1
ATOM 696 C CA . ARG A 1 92 ? -14.872 -3.321 -28.498 1.00 44.53 92 ARG A CA 1
ATOM 697 C C . ARG A 1 92 ? -15.091 -3.664 -29.988 1.00 44.53 92 ARG A C 1
ATOM 699 O O . ARG A 1 92 ? -15.044 -4.838 -30.329 1.00 44.53 92 ARG A O 1
ATOM 706 N N . SER A 1 93 ? -15.322 -2.681 -30.859 1.00 46.72 93 SER A N 1
ATOM 707 C CA . SER A 1 93 ? -15.427 -2.829 -32.313 1.00 46.72 93 SER A CA 1
ATOM 708 C C . SER A 1 93 ? -14.092 -2.853 -33.073 1.00 46.72 93 SER A C 1
ATOM 710 O O . SER A 1 93 ? -14.095 -3.226 -34.242 1.00 46.72 93 SER A O 1
ATOM 712 N N . ASP A 1 94 ? -12.965 -2.487 -32.453 1.00 46.31 94 ASP A N 1
ATOM 713 C CA . ASP A 1 94 ? -11.749 -2.090 -33.183 1.00 46.31 94 ASP A CA 1
ATOM 714 C C . ASP A 1 94 ? -10.617 -3.132 -33.113 1.00 46.31 94 ASP A C 1
ATOM 716 O O . ASP A 1 94 ? -9.442 -2.778 -33.046 1.00 46.31 94 ASP A O 1
ATOM 720 N N . VAL A 1 95 ? -10.935 -4.431 -33.193 1.00 45.69 95 VAL A N 1
ATOM 721 C CA . VAL A 1 95 ? -9.910 -5.454 -33.489 1.00 45.69 95 VAL A CA 1
ATOM 722 C C . VAL A 1 95 ? -10.043 -5.959 -34.930 1.00 45.69 95 VAL A C 1
ATOM 724 O O . VAL A 1 95 ? -10.710 -6.971 -35.165 1.00 45.69 95 VAL A O 1
ATOM 727 N N . PRO A 1 96 ? -9.359 -5.334 -35.907 1.00 37.28 96 PRO A N 1
ATOM 728 C CA . PRO A 1 96 ? -8.995 -6.015 -37.139 1.00 37.28 96 PRO A CA 1
ATOM 729 C C . PRO A 1 96 ? -7.610 -6.652 -37.030 1.00 37.28 96 PRO A C 1
ATOM 731 O O . PRO A 1 96 ? -6.612 -6.034 -36.668 1.00 37.28 96 PRO A O 1
ATOM 734 N N . ARG A 1 97 ? -7.597 -7.934 -37.389 1.00 43.88 97 ARG A N 1
ATOM 735 C CA . ARG A 1 97 ? -6.438 -8.772 -37.681 1.00 43.88 97 ARG A CA 1
ATOM 736 C C . ARG A 1 97 ? -5.422 -8.018 -38.558 1.00 43.88 97 ARG A C 1
ATOM 738 O O . ARG A 1 97 ? -5.753 -7.659 -39.679 1.00 43.88 97 ARG A O 1
ATOM 745 N N . HIS A 1 98 ? -4.181 -7.946 -38.074 1.00 38.28 98 HIS A N 1
ATOM 746 C CA . HIS A 1 98 ? -2.937 -7.709 -38.829 1.00 38.28 98 HIS A CA 1
ATOM 747 C C . HIS A 1 98 ? -2.448 -6.246 -38.887 1.00 38.28 98 HIS A C 1
ATOM 749 O O . HIS A 1 98 ? -3.005 -5.424 -39.594 1.00 38.28 98 HIS A O 1
ATOM 755 N N . LEU A 1 99 ? -1.345 -6.009 -38.155 1.00 43.47 99 LEU A N 1
ATOM 756 C CA . LEU A 1 99 ? -0.279 -5.010 -38.355 1.00 43.47 99 LEU A CA 1
ATOM 757 C C . LEU A 1 99 ? -0.702 -3.560 -38.678 1.00 43.47 99 LEU A C 1
ATOM 759 O O . LEU A 1 99 ? -1.078 -3.250 -39.802 1.00 43.47 99 LEU A O 1
ATOM 763 N N . GLY A 1 100 ? -0.496 -2.639 -37.731 1.00 30.67 100 GLY A N 1
ATOM 764 C CA . GLY A 1 100 ? -0.549 -1.199 -37.999 1.00 30.67 100 GLY A CA 1
ATOM 765 C C . GLY A 1 100 ? -0.070 -0.369 -36.810 1.00 30.67 100 GLY A C 1
ATOM 766 O O . GLY A 1 100 ? -0.652 -0.432 -35.733 1.00 30.67 100 GLY A O 1
ATOM 767 N N . GLU A 1 101 ? 1.020 0.365 -37.010 1.00 37.34 101 GLU A N 1
ATOM 768 C CA . GLU A 1 101 ? 1.701 1.245 -36.057 1.00 37.34 101 GLU A CA 1
ATOM 769 C C . GLU A 1 101 ? 0.751 2.290 -35.442 1.00 37.34 101 GLU A C 1
ATOM 771 O O . GLU A 1 101 ? 0.036 2.996 -36.152 1.00 37.34 101 GLU A O 1
ATOM 776 N N . SER A 1 102 ? 0.752 2.431 -34.111 1.00 38.50 102 SER A N 1
ATOM 777 C CA . SER A 1 102 ? 0.017 3.507 -33.441 1.00 38.50 102 SER A CA 1
ATOM 778 C C . SER A 1 102 ? 0.826 4.805 -33.495 1.00 38.50 102 SER A C 1
ATOM 780 O O . SER A 1 102 ? 1.724 5.024 -32.680 1.00 38.50 102 SER A O 1
ATOM 782 N N . VAL A 1 103 ? 0.500 5.677 -34.447 1.00 31.62 103 VAL A N 1
ATOM 783 C CA . VAL A 1 103 ? 0.963 7.069 -34.459 1.00 31.62 103 VAL A CA 1
ATOM 784 C C . VAL A 1 103 ? 0.130 7.856 -33.445 1.00 31.62 103 VAL A C 1
ATOM 786 O O . VAL A 1 103 ? -1.071 8.047 -33.626 1.00 31.62 103 VAL A O 1
ATOM 789 N N . CYS A 1 104 ? 0.759 8.305 -32.360 1.00 31.78 104 CYS A N 1
ATOM 790 C CA . CYS A 1 104 ? 0.181 9.304 -31.465 1.00 31.78 104 CYS A CA 1
ATOM 791 C C . CYS A 1 104 ? 0.224 10.665 -32.177 1.00 31.78 104 CYS A C 1
ATOM 793 O O . CYS A 1 104 ? 1.275 11.300 -32.225 1.00 31.78 104 CYS A O 1
ATOM 795 N N . ASP A 1 105 ? -0.894 11.095 -32.762 1.00 26.86 105 ASP A N 1
ATOM 796 C CA . ASP A 1 105 ? -0.998 12.407 -33.404 1.00 26.86 105 ASP A CA 1
ATOM 797 C C . ASP A 1 105 ? -1.085 13.520 -32.342 1.00 26.86 105 ASP A C 1
ATOM 799 O O . ASP A 1 105 ? -1.910 13.487 -31.422 1.00 26.86 105 ASP A O 1
ATOM 803 N N . ALA A 1 106 ? -0.198 14.507 -32.452 1.00 33.41 106 ALA A N 1
ATOM 804 C CA . ALA A 1 106 ? 0.117 15.500 -31.425 1.00 33.41 106 ALA A CA 1
ATOM 805 C C . ALA A 1 106 ? -0.915 16.641 -31.303 1.00 33.41 106 ALA A C 1
ATOM 807 O O . ALA A 1 106 ? -0.613 17.679 -30.711 1.00 33.41 106 ALA A O 1
ATOM 808 N N . ASN A 1 107 ? -2.125 16.492 -31.858 1.00 30.98 107 ASN A N 1
ATOM 809 C CA . ASN A 1 107 ? -3.019 17.634 -32.078 1.00 30.98 107 ASN A CA 1
ATOM 810 C C . ASN A 1 107 ? -4.400 17.578 -31.404 1.00 30.98 107 ASN A C 1
ATOM 812 O O . ASN A 1 107 ? -5.226 18.462 -31.628 1.00 30.98 107 ASN A O 1
ATOM 816 N N . THR A 1 108 ? -4.658 16.620 -30.512 1.00 33.69 108 THR A N 1
ATOM 817 C CA . THR A 1 108 ? -5.914 16.595 -29.737 1.00 33.69 108 THR A CA 1
ATOM 818 C C . THR A 1 108 ? -5.702 17.124 -28.322 1.00 33.69 108 THR A C 1
ATOM 820 O O . THR A 1 108 ? -5.516 16.380 -27.363 1.00 33.69 108 THR A O 1
ATOM 823 N N . ARG A 1 109 ? -5.748 18.455 -28.182 1.00 30.42 109 ARG A N 1
ATOM 824 C CA . ARG A 1 109 ? -6.091 19.089 -26.901 1.00 30.42 109 ARG A CA 1
ATOM 825 C C . ARG A 1 109 ? -7.544 18.731 -26.587 1.00 30.42 109 ARG A C 1
ATOM 827 O O . ARG A 1 109 ? -8.390 18.858 -27.465 1.00 30.42 109 ARG A O 1
ATOM 834 N N . ASN A 1 110 ? -7.813 18.382 -25.333 1.00 33.72 110 ASN A N 1
ATOM 835 C CA . ASN A 1 110 ? -9.116 18.016 -24.761 1.00 33.72 110 ASN A CA 1
ATOM 836 C C . ASN A 1 110 ? -9.481 16.537 -24.898 1.00 33.72 110 ASN A C 1
ATOM 838 O O . ASN A 1 110 ? -10.218 16.181 -25.799 1.00 33.72 110 ASN A O 1
ATOM 842 N N . TYR A 1 111 ? -9.067 15.722 -23.928 1.00 30.41 111 TYR A N 1
ATOM 843 C CA . TYR A 1 111 ? -10.012 14.900 -23.165 1.00 30.41 111 TYR A CA 1
ATOM 844 C C . TYR A 1 111 ? -9.470 14.737 -21.745 1.00 30.41 111 TYR A C 1
ATOM 846 O O . TYR A 1 111 ? -8.551 13.968 -21.481 1.00 30.41 111 TYR A O 1
ATOM 854 N N . ALA A 1 112 ? -10.043 15.524 -20.836 1.00 34.62 112 ALA A N 1
ATOM 855 C CA . ALA A 1 112 ? -9.969 15.281 -19.410 1.00 34.62 112 ALA A CA 1
ATOM 856 C C . ALA A 1 112 ? -10.646 13.935 -19.119 1.00 34.62 112 ALA A C 1
ATOM 858 O O . ALA A 1 112 ? -11.846 13.792 -19.346 1.00 34.62 112 ALA A O 1
ATOM 859 N N . TRP A 1 113 ? -9.888 12.964 -18.616 1.00 27.77 113 TRP A N 1
ATOM 860 C CA . TRP A 1 113 ? -10.456 11.786 -17.970 1.00 27.77 113 TRP A CA 1
ATOM 861 C C . TRP A 1 113 ? -10.319 11.958 -16.463 1.00 27.77 113 TRP A C 1
ATOM 863 O O . TRP A 1 113 ? -9.278 11.725 -15.855 1.00 27.77 113 TRP A O 1
ATOM 873 N N . SER A 1 114 ? -11.408 12.451 -15.887 1.00 30.52 114 SER A N 1
ATOM 874 C CA . SER A 1 114 ? -11.704 12.428 -14.465 1.00 30.52 114 SER A CA 1
ATOM 875 C C . SER A 1 114 ? -11.770 10.984 -13.962 1.00 30.52 114 SER A C 1
ATOM 877 O O . SER A 1 114 ? -12.569 10.200 -14.466 1.00 30.52 114 SER A O 1
ATOM 879 N N . GLY A 1 115 ? -10.997 10.681 -12.918 1.00 32.97 115 GLY A N 1
ATOM 880 C CA . GLY A 1 115 ? -11.317 9.613 -11.971 1.00 32.97 115 GLY A CA 1
ATOM 881 C C . GLY A 1 115 ? -10.942 8.193 -12.391 1.00 32.97 115 GLY A C 1
ATOM 882 O O . GLY A 1 115 ? -11.820 7.408 -12.714 1.00 32.97 115 GLY A O 1
ATOM 883 N N . ALA A 1 116 ? -9.649 7.867 -12.316 1.00 31.56 116 ALA A N 1
ATOM 884 C CA . ALA A 1 116 ? -9.104 6.599 -11.799 1.00 31.56 116 ALA A CA 1
ATOM 885 C C . ALA A 1 116 ? -7.587 6.567 -12.056 1.00 31.56 116 ALA A C 1
ATOM 887 O O . ALA A 1 116 ? -7.096 5.818 -12.896 1.00 31.56 116 ALA A O 1
ATOM 888 N N . CYS A 1 117 ? -6.822 7.395 -11.339 1.00 24.81 117 CYS A N 1
ATOM 889 C CA . CYS A 1 117 ? -5.380 7.177 -11.238 1.00 24.81 117 CYS A CA 1
ATOM 890 C C . CYS A 1 117 ? -5.146 6.028 -10.255 1.00 24.81 117 CYS A C 1
ATOM 892 O O . CYS A 1 117 ? -5.075 6.248 -9.049 1.00 24.81 117 CYS A O 1
ATOM 894 N N . VAL A 1 118 ? -5.016 4.803 -10.760 1.00 29.42 118 VAL A N 1
ATOM 895 C CA . VAL A 1 118 ? -4.297 3.759 -10.026 1.00 29.42 118 VAL A CA 1
ATOM 896 C C . VAL A 1 118 ? -2.813 4.017 -10.274 1.00 29.42 118 VAL A C 1
ATOM 898 O O . VAL A 1 118 ? -2.221 3.510 -11.222 1.00 29.42 118 VAL A O 1
ATOM 901 N N . ALA A 1 119 ? -2.233 4.893 -9.456 1.00 28.69 119 ALA A N 1
ATOM 902 C CA . ALA A 1 119 ? -0.791 5.048 -9.372 1.00 28.69 119 ALA A CA 1
ATOM 903 C C . ALA A 1 119 ? -0.251 3.877 -8.542 1.00 28.69 119 ALA A C 1
ATOM 905 O O . ALA A 1 119 ? -0.282 3.913 -7.313 1.00 28.69 119 ALA A O 1
ATOM 906 N N . ILE A 1 120 ? 0.209 2.817 -9.207 1.00 29.55 120 ILE A N 1
ATOM 907 C CA . ILE A 1 120 ? 1.107 1.851 -8.567 1.00 29.55 120 ILE A CA 1
ATOM 908 C C . ILE A 1 120 ? 2.487 2.505 -8.594 1.00 29.55 120 ILE A C 1
ATOM 910 O O . ILE A 1 120 ? 3.244 2.355 -9.550 1.00 29.55 120 ILE A O 1
ATOM 914 N N . CYS A 1 121 ? 2.776 3.300 -7.565 1.00 24.70 121 CYS A N 1
ATOM 915 C CA . CYS A 1 121 ? 4.152 3.641 -7.236 1.00 24.70 121 CYS A CA 1
ATOM 916 C C . CYS A 1 121 ? 4.833 2.349 -6.778 1.00 24.70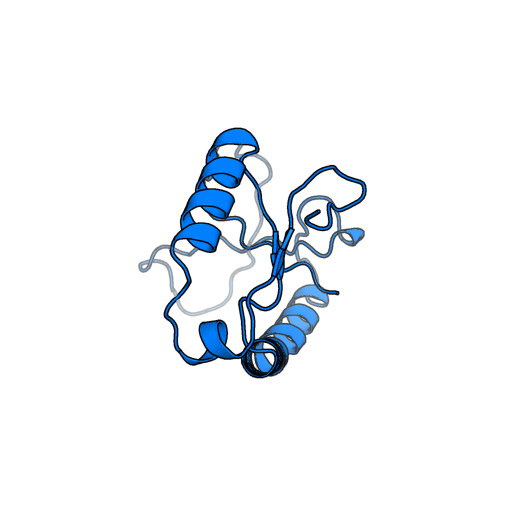 121 CYS A C 1
ATOM 918 O O . CYS A 1 121 ? 4.439 1.762 -5.768 1.00 24.70 121 CYS A O 1
ATOM 920 N N . GLN A 1 122 ? 5.818 1.893 -7.549 1.00 29.69 122 GLN A N 1
ATOM 921 C CA . GLN A 1 122 ? 6.782 0.909 -7.074 1.00 29.69 122 GLN A CA 1
ATOM 922 C C . GLN A 1 122 ? 7.571 1.523 -5.910 1.00 29.69 122 GLN A C 1
ATOM 924 O O . GLN A 1 122 ? 8.014 2.669 -6.000 1.00 29.69 122 GLN A O 1
ATOM 929 N N . TRP A 1 123 ? 7.694 0.751 -4.832 1.00 30.97 123 TRP A N 1
ATOM 930 C CA . TRP A 1 123 ? 8.799 0.854 -3.883 1.00 30.97 123 TRP A CA 1
ATOM 931 C C . TRP A 1 123 ? 10.017 0.128 -4.454 1.00 30.97 123 TRP A C 1
ATOM 933 O O . TRP A 1 123 ? 9.803 -0.887 -5.161 1.00 30.97 123 TRP A O 1
#

Sequence (123 aa):
MEPTLETGIPIFSISEKYRKAGIYPQELLASSIKHLHASGVIVLENAIDVEHLDALNAVLAPQAKELANTPGRHFNFGVETGNINQAPLGRRSDVPRHLGESVCDANTRNYAWSGACVAICQW

Secondary structure (DSSP, 8-state):
-PPBPTT--BEEEPPHHHHHHT---HHHHHHHHHHHHHHS--EEET-S-HHHHHHHHHHHHHHHHHHHHSTT--BTT-GGG--BPPPP---TT---SS-------TT-------S--------

pLDDT: mean 72.56, std 25.8, range [24.7, 96.94]